Protein AF-A0A0P9PAZ5-F1 (afdb_monomer)

Sequence (46 aa):
MVIEAKHMCMMMRGVEKQNSAMITSVMLGEFRENAATRSEFLSLIK

Secondary structure (DSSP, 8-state):
-EEEE--HHHHTSTT--TT--EEEE---THHHH-HHHHHHHHHHT-

Nearest PDB structures (foldseek):
  6z86-assembly1_S  TM=1.003E+00  e=2.939E-04  Homo sapiens
  7alb-assembly2_N  TM=9.849E-01  e=3.370E-04  Homo sapiens
  7alb-assembly2_R  TM=9.819E-01  e=3.609E-04  Homo sapiens
  1wm9-assembly1_A  TM=9.916E-01  e=7.672E-04  Thermus thermophilus HB8
  1fbx-assembly1_A  TM=9.529E-01  e=1.923E-02  Escherichia coli

Mean predicted aligned error: 3.19 Å

Foldseek 3Di:
DKDKDDDVCCCVDDVNDPPDIDIDDDDDDCCVVPPVVVVVVVVVVD

pLDDT: mean 94.96, std 4.17, range [72.0, 98.31]

Organism: NCBI:txid192088

Structure (mmCIF, N/CA/C/O backbone):
data_AF-A0A0P9PAZ5-F1
#
_entry.id   AF-A0A0P9PAZ5-F1
#
loop_
_atom_site.group_PDB
_atom_site.id
_atom_site.type_symbol
_atom_site.label_atom_id
_atom_site.label_alt_id
_atom_site.label_comp_id
_atom_site.label_asym_id
_atom_site.label_entity_id
_atom_site.label_seq_id
_atom_site.pdbx_PDB_ins_code
_atom_site.Cartn_x
_atom_site.Cartn_y
_atom_site.Cartn_z
_atom_site.occupancy
_atom_site.B_iso_or_equiv
_atom_site.auth_seq_id
_atom_site.auth_comp_id
_atom_site.auth_asym_id
_atom_site.auth_atom_id
_atom_site.pdbx_PDB_model_num
ATOM 1 N N . MET A 1 1 ? -5.564 -2.965 0.868 1.00 91.94 1 MET A N 1
ATOM 2 C CA . MET A 1 1 ? -4.321 -3.372 0.172 1.00 91.94 1 MET A CA 1
ATOM 3 C C . MET A 1 1 ? -3.469 -2.141 -0.083 1.00 91.94 1 MET A C 1
ATOM 5 O O . MET A 1 1 ? -4.025 -1.102 -0.425 1.00 91.94 1 MET A O 1
ATOM 9 N N . VAL A 1 2 ? -2.152 -2.261 0.083 1.00 96.88 2 VAL A N 1
ATOM 10 C CA . VAL A 1 2 ? -1.161 -1.226 -0.247 1.00 96.88 2 VAL A CA 1
ATOM 11 C C . VAL A 1 2 ? -0.088 -1.874 -1.113 1.00 96.88 2 VAL A C 1
ATOM 13 O O . VAL A 1 2 ? 0.341 -2.983 -0.810 1.00 96.88 2 VAL A O 1
ATOM 16 N N . ILE A 1 3 ? 0.292 -1.214 -2.202 1.00 96.69 3 ILE A N 1
ATOM 17 C CA . ILE A 1 3 ? 1.343 -1.654 -3.121 1.00 96.69 3 ILE A CA 1
ATOM 18 C C . ILE A 1 3 ? 2.349 -0.519 -3.253 1.00 96.69 3 ILE A C 1
ATOM 20 O O . ILE A 1 3 ? 1.967 0.598 -3.606 1.00 96.69 3 ILE A O 1
ATOM 24 N N . GLU A 1 4 ? 3.622 -0.833 -3.032 1.00 96.88 4 GLU A N 1
ATOM 25 C CA . GLU A 1 4 ? 4.756 0.022 -3.368 1.00 96.88 4 GLU A CA 1
ATOM 26 C C . GLU A 1 4 ? 5.520 -0.589 -4.547 1.00 96.88 4 GLU A C 1
ATOM 28 O O . GLU A 1 4 ? 5.844 -1.777 -4.546 1.00 96.88 4 GLU A O 1
ATOM 33 N N . ALA A 1 5 ? 5.786 0.215 -5.577 1.00 96.38 5 ALA A N 1
ATOM 34 C CA . ALA A 1 5 ? 6.469 -0.243 -6.778 1.00 96.38 5 ALA A CA 1
ATOM 35 C C . ALA A 1 5 ? 7.384 0.827 -7.384 1.00 96.38 5 ALA A C 1
ATOM 37 O O . ALA A 1 5 ? 7.152 2.033 -7.271 1.00 96.38 5 ALA A O 1
ATOM 38 N N . LYS A 1 6 ? 8.407 0.364 -8.109 1.00 96.75 6 LYS A N 1
ATOM 39 C CA . LYS A 1 6 ? 9.259 1.198 -8.961 1.00 96.75 6 LYS A CA 1
ATOM 40 C C . LYS A 1 6 ? 8.836 1.054 -10.414 1.00 96.75 6 LYS A C 1
ATOM 42 O O . LYS A 1 6 ? 8.800 -0.050 -10.955 1.00 96.75 6 LYS A O 1
ATOM 47 N N . HIS A 1 7 ? 8.556 2.174 -11.071 1.00 96.00 7 HIS A N 1
ATOM 48 C CA . HIS A 1 7 ? 8.202 2.166 -12.483 1.00 96.00 7 HIS A CA 1
ATOM 49 C C . HIS A 1 7 ? 9.468 2.339 -13.331 1.00 96.00 7 HIS A C 1
ATOM 51 O O . HIS A 1 7 ? 9.955 3.454 -13.505 1.00 96.00 7 HIS A O 1
ATOM 57 N N . MET A 1 8 ? 10.008 1.245 -13.883 1.00 94.56 8 MET A N 1
ATOM 58 C CA . MET A 1 8 ? 11.241 1.288 -14.697 1.00 94.56 8 MET A CA 1
ATOM 59 C C . MET A 1 8 ? 11.113 2.224 -15.900 1.00 94.56 8 MET A C 1
ATOM 61 O O . MET A 1 8 ? 12.060 2.891 -16.294 1.00 94.56 8 MET A O 1
ATOM 65 N N . CYS A 1 9 ? 9.901 2.347 -16.423 1.00 94.50 9 CYS A N 1
ATOM 66 C CA . CYS A 1 9 ? 9.536 3.297 -17.458 1.00 94.50 9 CYS A CA 1
ATOM 67 C C . CYS A 1 9 ? 9.761 4.777 -17.067 1.00 94.50 9 CYS A C 1
ATOM 69 O O . CYS A 1 9 ? 9.849 5.605 -17.961 1.00 94.50 9 CYS A O 1
ATOM 71 N N . MET A 1 10 ? 9.825 5.121 -15.779 1.00 94.44 10 MET A N 1
ATOM 72 C CA . MET A 1 10 ? 10.170 6.464 -15.283 1.00 94.44 10 MET A CA 1
ATOM 73 C C . MET A 1 10 ? 11.618 6.562 -14.799 1.00 94.44 10 MET A C 1
ATOM 75 O O . MET A 1 10 ? 12.095 7.668 -14.572 1.00 94.44 10 MET A O 1
ATOM 79 N N . MET A 1 11 ? 12.302 5.430 -14.611 1.00 94.81 11 MET A N 1
ATOM 80 C CA . MET A 1 11 ? 13.686 5.384 -14.133 1.00 94.81 11 MET A CA 1
ATOM 81 C C . MET A 1 11 ? 14.683 5.266 -15.285 1.00 94.81 11 MET A C 1
ATOM 83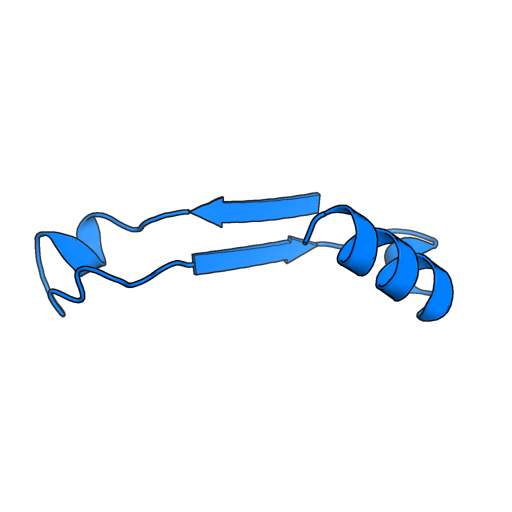 O O . MET A 1 11 ? 15.664 5.986 -15.326 1.00 94.81 11 MET A O 1
ATOM 87 N N . MET A 1 12 ? 14.442 4.365 -16.231 1.00 93.69 12 MET A N 1
ATOM 88 C CA . MET A 1 12 ? 15.394 4.028 -17.297 1.00 93.69 12 MET A CA 1
ATOM 89 C C . MET A 1 12 ? 15.122 4.776 -18.604 1.00 93.69 12 MET A C 1
ATOM 91 O O . MET A 1 12 ? 15.894 4.668 -19.548 1.00 93.69 12 MET A O 1
ATOM 95 N N . ARG A 1 13 ? 13.978 5.457 -18.692 1.00 89.00 13 ARG A N 1
ATOM 96 C CA . ARG A 1 13 ? 13.536 6.207 -19.870 1.00 89.00 13 ARG A CA 1
ATOM 97 C C . ARG A 1 13 ? 12.636 7.366 -19.442 1.00 89.00 13 ARG A C 1
ATOM 99 O O . ARG A 1 13 ? 12.155 7.403 -18.306 1.00 89.00 13 ARG A O 1
ATOM 106 N N . GLY A 1 14 ? 12.334 8.270 -20.369 1.00 89.56 14 GLY A N 1
ATOM 107 C CA . GLY A 1 14 ? 11.382 9.358 -20.139 1.00 89.56 14 GLY A CA 1
ATOM 108 C C . GLY A 1 14 ? 11.905 10.382 -19.131 1.00 89.56 14 GLY A C 1
ATOM 109 O O . GLY A 1 14 ? 12.911 11.024 -19.380 1.00 89.56 14 GLY A O 1
ATOM 110 N N . VAL A 1 15 ? 11.211 10.559 -18.004 1.00 93.25 15 VAL A N 1
ATOM 111 C CA . VAL A 1 15 ? 11.563 11.554 -16.967 1.00 93.25 15 VAL A CA 1
ATOM 112 C C . VAL A 1 15 ? 12.798 11.191 -16.124 1.00 93.25 15 VAL A C 1
ATOM 114 O O . VAL A 1 15 ? 13.244 12.016 -15.333 1.00 93.25 15 VAL A O 1
ATOM 117 N N . GLU A 1 16 ? 13.320 9.967 -16.258 1.00 91.25 16 GLU A N 1
ATOM 118 C CA . GLU A 1 16 ? 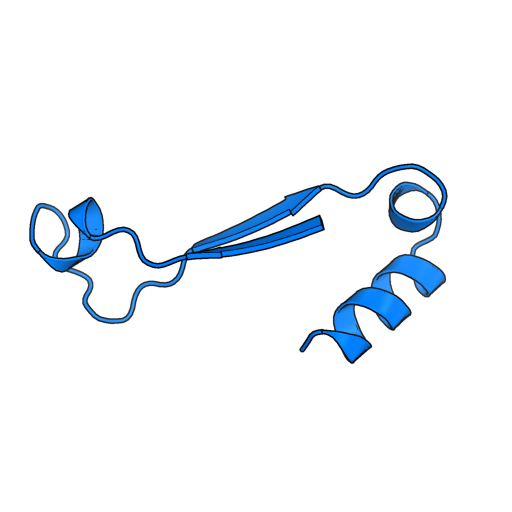14.603 9.496 -15.692 1.00 91.25 16 GLU A CA 1
ATOM 119 C C . GLU A 1 16 ? 14.815 9.740 -14.180 1.00 91.25 16 GLU A C 1
ATOM 121 O O . GLU A 1 16 ? 15.923 9.961 -13.684 1.00 91.25 16 GLU A O 1
ATOM 126 N N . LYS A 1 17 ? 13.743 9.635 -13.389 1.00 92.12 17 LYS A N 1
ATOM 127 C CA . LYS A 1 17 ? 13.761 9.860 -11.938 1.00 92.12 17 LYS A CA 1
ATOM 128 C C . LYS A 1 17 ? 14.131 8.580 -11.175 1.00 92.12 17 LYS A C 1
ATOM 130 O 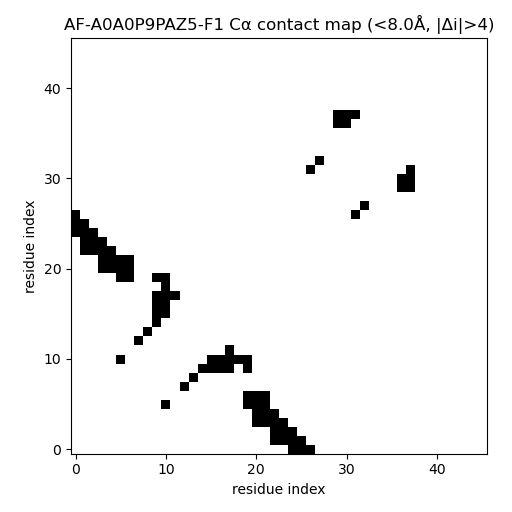O . LYS A 1 17 ? 13.256 7.819 -10.763 1.00 92.12 17 LYS A O 1
ATOM 135 N N . GLN A 1 18 ? 15.428 8.378 -10.929 1.00 90.94 18 GLN A N 1
ATOM 136 C CA . GLN A 1 18 ? 15.995 7.151 -10.327 1.00 90.94 18 GLN A CA 1
ATOM 137 C C . GLN A 1 18 ? 15.412 6.759 -8.960 1.00 90.94 18 GLN A C 1
ATOM 139 O O . GLN A 1 18 ? 15.271 5.579 -8.650 1.00 90.94 18 GLN A O 1
ATOM 144 N N . ASN A 1 19 ? 15.037 7.742 -8.143 1.00 92.88 19 ASN A N 1
ATOM 145 C CA . ASN A 1 19 ? 14.560 7.507 -6.776 1.00 92.88 19 ASN A CA 1
ATOM 146 C C . ASN A 1 19 ? 13.035 7.628 -6.655 1.00 92.88 19 ASN A C 1
ATOM 148 O O . ASN A 1 19 ? 12.512 7.891 -5.576 1.00 92.88 19 ASN A O 1
ATOM 152 N N . SER A 1 20 ? 12.307 7.497 -7.766 1.00 93.88 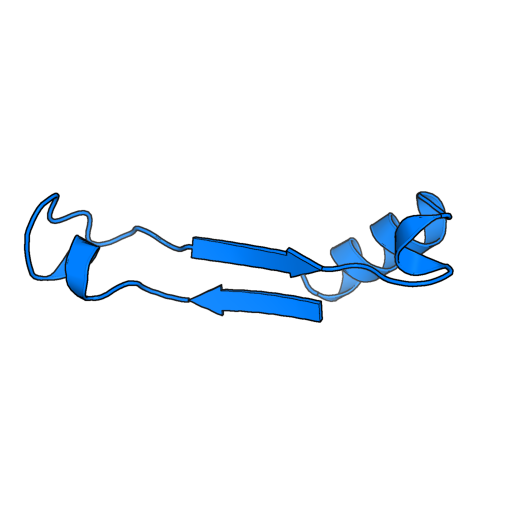20 SER A N 1
ATOM 153 C CA . SER A 1 20 ? 10.847 7.531 -7.741 1.00 93.88 20 SER A CA 1
ATOM 154 C C . SER A 1 20 ? 10.277 6.204 -7.233 1.00 93.88 20 SER A C 1
ATOM 156 O O . SER A 1 20 ? 10.585 5.147 -7.781 1.00 93.88 20 SER A O 1
ATOM 158 N N . ALA A 1 21 ? 9.384 6.274 -6.247 1.00 94.31 21 ALA A N 1
ATOM 159 C CA . ALA A 1 21 ? 8.543 5.165 -5.804 1.00 94.31 21 ALA A CA 1
ATOM 160 C C . ALA A 1 21 ? 7.068 5.541 -5.997 1.00 94.31 21 ALA A C 1
ATOM 162 O O . ALA A 1 21 ? 6.684 6.697 -5.808 1.00 94.31 21 ALA A O 1
ATOM 163 N N . MET A 1 22 ? 6.252 4.578 -6.417 1.00 95.69 22 MET A N 1
ATOM 164 C CA . MET A 1 22 ? 4.809 4.727 -6.572 1.00 95.69 22 MET A CA 1
ATOM 165 C C . MET A 1 22 ? 4.116 3.903 -5.497 1.00 95.69 22 MET A C 1
ATOM 167 O O . MET A 1 22 ? 4.321 2.693 -5.425 1.00 95.69 22 MET A O 1
ATOM 171 N N . ILE A 1 23 ? 3.270 4.553 -4.702 1.00 95.81 23 ILE A N 1
ATOM 172 C CA . ILE A 1 23 ? 2.434 3.888 -3.705 1.00 95.81 23 ILE A CA 1
ATOM 173 C C . ILE A 1 23 ? 0.981 4.003 -4.155 1.00 95.81 23 ILE A C 1
ATOM 175 O O . ILE A 1 23 ? 0.494 5.097 -4.436 1.00 95.81 23 ILE A O 1
ATOM 179 N N . THR A 1 24 ? 0.286 2.872 -4.219 1.00 96.88 24 THR A N 1
ATOM 180 C CA . THR A 1 24 ? -1.156 2.815 -4.483 1.00 96.88 24 THR A CA 1
ATOM 181 C C . THR A 1 24 ? -1.841 2.009 -3.399 1.00 96.88 24 THR A C 1
ATOM 183 O O . THR A 1 24 ? -1.265 1.083 -2.825 1.00 96.88 24 THR A O 1
ATOM 186 N N . SER A 1 25 ? -3.076 2.372 -3.080 1.00 96.62 25 SER A N 1
ATOM 187 C CA . SER A 1 25 ? -3.825 1.681 -2.046 1.00 96.62 25 SER A CA 1
ATOM 188 C C . SER A 1 25 ? -5.312 1.656 -2.355 1.00 96.62 25 SER A C 1
ATOM 190 O O . SER A 1 25 ? -5.852 2.524 -3.036 1.00 96.62 25 SER A O 1
ATOM 192 N N . VAL A 1 26 ? -5.974 0.623 -1.846 1.00 97.56 26 VAL A N 1
ATOM 193 C CA . VAL A 1 26 ? -7.429 0.496 -1.856 1.00 97.56 26 VAL A CA 1
ATOM 194 C C . VAL A 1 26 ? -7.871 -0.052 -0.512 1.00 97.56 26 VAL A C 1
ATOM 196 O O . VAL A 1 26 ? -7.332 -1.054 -0.029 1.00 97.56 26 VAL A O 1
ATOM 199 N N . MET A 1 27 ? -8.843 0.619 0.095 1.00 97.44 27 MET A N 1
ATOM 200 C CA . MET A 1 27 ? -9.445 0.216 1.361 1.00 97.44 27 MET A CA 1
ATOM 201 C C . MET A 1 27 ? -10.911 -0.124 1.123 1.00 97.44 27 MET A C 1
ATOM 203 O O . MET A 1 27 ? -11.604 0.582 0.391 1.00 97.44 27 MET A O 1
ATOM 207 N N . LEU A 1 28 ? -11.366 -1.214 1.734 1.00 97.81 28 LEU A N 1
ATOM 208 C CA . LEU A 1 28 ? -12.737 -1.713 1.661 1.00 97.81 28 LEU A CA 1
ATOM 209 C C . LEU A 1 28 ? -13.246 -1.983 3.081 1.00 97.81 28 LEU A C 1
ATOM 211 O O . LEU A 1 28 ? -12.440 -2.184 3.993 1.00 97.81 28 LEU A O 1
ATOM 215 N N . GLY A 1 29 ? -14.570 -2.003 3.251 1.00 98.19 29 GLY A N 1
ATOM 216 C CA . GLY A 1 29 ? -15.213 -2.240 4.546 1.00 98.19 29 GLY A CA 1
ATOM 217 C C . GLY A 1 29 ? -14.725 -1.269 5.622 1.00 98.19 29 GLY A C 1
ATOM 218 O O . GLY A 1 29 ? -14.494 -0.093 5.344 1.00 98.19 29 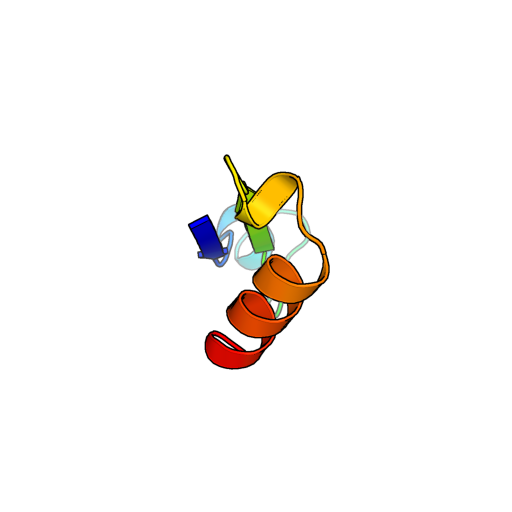GLY A O 1
ATOM 219 N N . GLU A 1 30 ? -14.492 -1.776 6.830 1.00 97.69 30 GLU A N 1
ATOM 220 C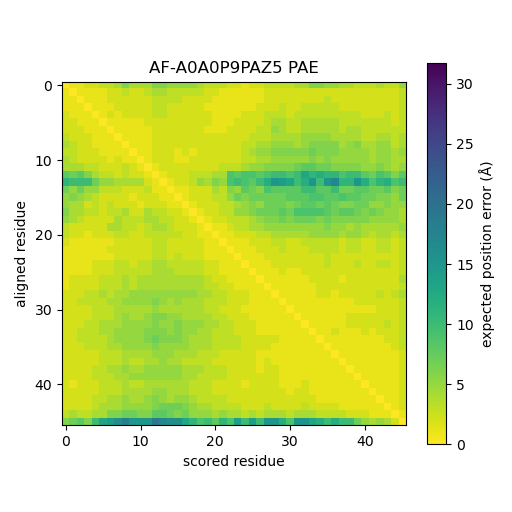 CA . GLU A 1 30 ? -14.042 -0.979 7.982 1.00 97.69 30 GLU A CA 1
ATOM 221 C C . GLU A 1 30 ? -12.760 -0.176 7.718 1.00 97.69 30 GLU A C 1
ATOM 223 O O . GLU A 1 30 ? -12.634 0.953 8.177 1.00 97.69 30 GLU A O 1
ATOM 228 N N . PHE A 1 31 ? -11.825 -0.672 6.900 1.00 97.31 31 PHE A N 1
ATOM 229 C CA . PHE A 1 31 ? -10.625 0.102 6.551 1.00 97.31 31 PHE A CA 1
ATOM 230 C C . PHE A 1 31 ? -10.939 1.354 5.716 1.00 97.31 31 PHE A C 1
ATOM 232 O O . PHE A 1 31 ? -10.138 2.294 5.663 1.00 97.31 31 PHE A O 1
ATOM 239 N N . ARG A 1 32 ? -12.080 1.378 5.021 1.00 97.50 32 ARG A N 1
ATOM 240 C CA . ARG A 1 32 ? -12.558 2.545 4.275 1.00 97.50 32 ARG A CA 1
ATOM 241 C C . ARG A 1 32 ? -13.370 3.470 5.173 1.00 97.50 32 ARG A C 1
ATOM 243 O O . ARG A 1 32 ? -13.081 4.665 5.219 1.00 97.50 32 ARG A O 1
ATOM 250 N N . GLU A 1 33 ? -14.322 2.910 5.906 1.00 98.31 33 GLU A N 1
ATOM 251 C CA . GLU A 1 33 ? -15.311 3.685 6.658 1.00 98.31 33 GLU A CA 1
ATOM 252 C C . GLU A 1 33 ? -14.765 4.206 8.000 1.00 98.31 33 GLU A C 1
ATOM 254 O O . GLU A 1 33 ? -15.114 5.306 8.425 1.00 98.31 33 GLU A O 1
ATOM 259 N N . ASN A 1 34 ? -13.831 3.490 8.636 1.00 98.19 34 ASN A N 1
ATOM 260 C CA . ASN A 1 34 ? -13.267 3.854 9.933 1.00 98.19 34 ASN A CA 1
ATOM 261 C C . ASN A 1 34 ? -11.834 4.402 9.814 1.00 98.19 34 ASN A C 1
ATOM 263 O O . ASN A 1 34 ? -10.878 3.706 9.457 1.00 98.19 34 ASN A O 1
ATOM 267 N N . ALA A 1 35 ? -11.666 5.681 10.154 1.00 97.44 35 ALA A N 1
ATOM 268 C CA . ALA A 1 35 ? -10.373 6.356 10.097 1.00 97.44 35 ALA A CA 1
ATOM 269 C C . ALA A 1 35 ? -9.362 5.854 11.144 1.00 97.44 35 ALA A C 1
ATOM 271 O O . ALA A 1 35 ? -8.162 5.858 10.856 1.00 97.44 35 ALA A O 1
ATOM 272 N N . ALA A 1 36 ? -9.815 5.410 12.322 1.00 98.12 36 ALA A N 1
ATOM 273 C CA . ALA A 1 36 ? -8.940 4.892 13.374 1.00 98.12 36 ALA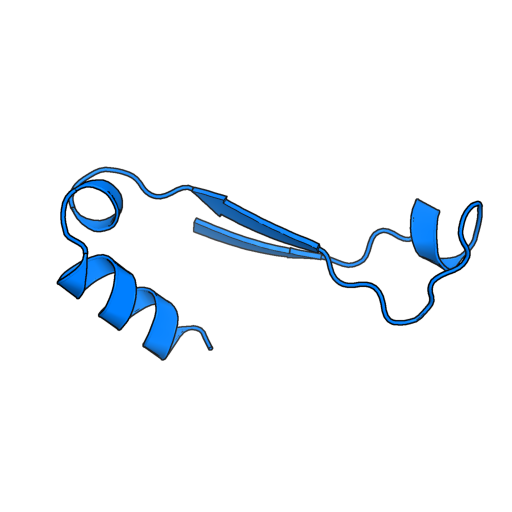 A CA 1
ATOM 274 C C . ALA A 1 36 ? -8.332 3.549 12.952 1.00 98.12 36 ALA A C 1
ATOM 276 O O . ALA A 1 36 ? -7.111 3.423 12.906 1.00 98.12 36 ALA A O 1
ATOM 277 N N . THR A 1 37 ? -9.170 2.608 12.506 1.00 97.44 37 THR A N 1
ATOM 278 C CA . THR A 1 37 ? -8.738 1.300 11.984 1.00 97.44 37 THR A CA 1
ATOM 279 C C . THR A 1 37 ? -7.803 1.444 1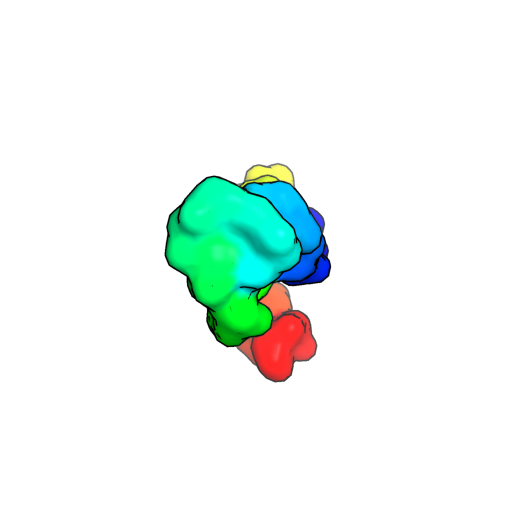0.784 1.00 97.44 37 THR A C 1
ATOM 281 O O . THR A 1 37 ? -6.781 0.766 10.695 1.00 97.44 37 THR A O 1
ATOM 284 N N . ARG A 1 38 ? -8.103 2.369 9.860 1.00 97.31 38 ARG A N 1
ATOM 285 C CA . ARG A 1 38 ? -7.203 2.670 8.740 1.00 97.31 38 ARG A CA 1
ATOM 286 C C . ARG A 1 38 ? -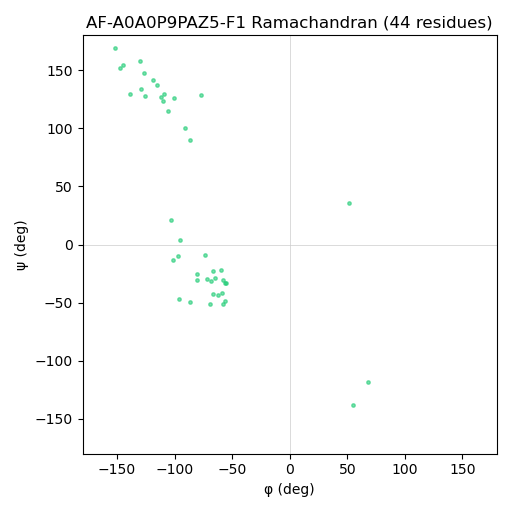5.857 3.213 9.210 1.00 97.31 38 ARG A C 1
ATOM 288 O O . ARG A 1 38 ? -4.833 2.815 8.666 1.00 97.31 38 ARG A O 1
ATOM 295 N N . SER A 1 39 ? -5.854 4.128 10.175 1.00 97.00 39 SER A N 1
ATOM 296 C CA . SER A 1 39 ? -4.620 4.738 10.682 1.00 97.00 39 SER A CA 1
ATOM 297 C C . SER A 1 39 ? -3.751 3.724 11.416 1.00 97.00 39 SER A C 1
ATOM 299 O O . SER A 1 39 ? -2.549 3.677 11.175 1.00 97.00 39 SER A O 1
ATOM 301 N N . GLU A 1 40 ? -4.358 2.874 12.241 1.00 97.62 40 GLU A N 1
ATOM 302 C CA . GLU A 1 40 ? -3.678 1.768 12.915 1.00 97.62 40 GLU A CA 1
ATOM 303 C C . GLU A 1 40 ? -3.028 0.829 11.892 1.00 97.62 40 GLU A C 1
ATOM 305 O O . GLU A 1 40 ? -1.818 0.613 11.932 1.00 97.62 40 GLU A O 1
ATOM 310 N N . PHE A 1 41 ? -3.786 0.375 10.891 1.00 96.81 41 PHE A N 1
ATOM 311 C CA . PHE A 1 41 ? -3.253 -0.459 9.814 1.00 96.81 41 PHE A CA 1
ATOM 312 C C . PHE A 1 41 ? -2.085 0.195 9.075 1.00 96.81 41 PHE A C 1
ATOM 314 O O . PHE A 1 41 ? -1.045 -0.432 8.892 1.00 96.81 41 PHE A O 1
ATOM 321 N N . LEU A 1 42 ? -2.239 1.460 8.669 1.00 95.06 42 LEU A N 1
ATOM 322 C CA . LEU A 1 42 ? -1.189 2.188 7.961 1.00 95.06 42 LEU A CA 1
ATOM 323 C C . LEU A 1 42 ? 0.054 2.412 8.828 1.00 95.06 42 LEU A C 1
ATOM 325 O O . LEU A 1 42 ? 1.143 2.489 8.274 1.00 95.06 42 LEU A O 1
ATOM 329 N N . SER A 1 43 ? -0.084 2.509 10.154 1.00 96.25 43 SER A N 1
ATOM 330 C CA . SER A 1 43 ? 1.065 2.626 11.059 1.00 96.25 43 SER A CA 1
ATOM 331 C C . SER A 1 43 ? 1.864 1.331 11.198 1.00 96.25 43 SER A C 1
ATOM 333 O O . SER A 1 43 ? 3.070 1.397 11.399 1.00 96.25 43 SER A O 1
ATOM 335 N N . LEU A 1 44 ? 1.217 0.170 11.052 1.00 95.38 44 LEU A N 1
ATOM 336 C CA . LEU A 1 44 ? 1.860 -1.140 11.193 1.00 95.38 44 LEU A CA 1
ATOM 337 C C . LEU A 1 44 ? 2.625 -1.585 9.943 1.00 95.38 44 LEU A C 1
ATOM 339 O O . LEU A 1 44 ? 3.539 -2.395 10.044 1.00 95.38 44 LEU A O 1
ATOM 343 N N . ILE A 1 45 ? 2.236 -1.092 8.767 1.00 92.19 45 ILE A N 1
ATOM 344 C CA . ILE A 1 45 ? 2.887 -1.425 7.489 1.00 92.19 45 ILE A CA 1
ATOM 345 C C . ILE A 1 45 ? 3.947 -0.397 7.067 1.00 92.19 45 ILE A C 1
ATOM 347 O O . ILE A 1 45 ? 4.450 -0.478 5.946 1.00 92.19 45 ILE A O 1
ATOM 351 N N . LYS A 1 46 ? 4.203 0.605 7.913 1.00 72.00 46 LYS A N 1
ATOM 352 C CA . LYS A 1 46 ? 5.145 1.693 7.650 1.00 72.00 46 LYS A CA 1
ATOM 353 C C . LYS A 1 46 ? 6.547 1.362 8.141 1.00 72.00 46 LYS A C 1
ATOM 355 O O . LYS A 1 46 ? 6.655 0.691 9.188 1.00 72.00 46 LYS A O 1
#

Radius of gyration: 14.5 Å; Cα contacts (8 Å, |Δi|>4): 44; chains: 1; bounding box: 31×15×34 Å

InterPro domains:
  IPR001474 GTP cyclohydrolase I [PTHR11109] (2-46)
  IPR020602 GTP cyclohydrolase I domain [PF01227] (2-45)
  IPR043133 GTP cyclohydrolase I, C-terminal/NADPH-dependent 7-cyano-7-deazaguanine reductase [G3DSA:3.30.1130.10] (1-46)

Solvent-accessible surface area (backbone atoms only — not comparable to full-atom values): 2864 Å² total; per-residue (Å²): 92,77,47,80,46,70,58,60,72,37,36,81,36,87,82,48,43,76,86,55,74,48,76,50,74,53,64,63,69,62,48,54,78,33,68,64,61,32,49,54,54,56,60,72,79,101